Protein AF-A0A3C1MBJ4-F1 (afdb_monomer)

Radius of gyration: 17.64 Å; Cα contacts (8 Å, |Δi|>4): 130; chains: 1; bounding box: 42×29×60 Å

Sequence (138 aa):
MIQRPQSIFLLMVISALLAVVLISAACVRAVGAAGIPFGRIFLPWLFAGLLSLIATGIAMYALLRYDRRRLQLRLGILNAYVLVILLGLSLYLSTQRQKETQLLMSCLLLAIALASNLLANRCIRKDEKLVKFSERMR

Nearest PDB structures (foldseek):
  2lqg-assembly1_A  TM=4.623E-01  e=3.492E-01  Mus musculus
  1u89-assembly1_A  TM=6.123E-01  e=2.709E+00  Mus musculus
  7ung-assembly1_D3  TM=3.978E-01  e=4.295E+00  Homo sapiens
  8qae-assembly1_A  TM=4.213E-01  e=7.546E+00  synthetic construct

Solvent-accessible surface area (backbone atoms only — not comparable to full-atom values): 7240 Å² total; per-residue (Å²): 140,76,90,47,78,42,58,58,30,47,48,52,26,40,53,38,33,51,52,42,31,51,53,26,49,52,50,48,50,53,41,57,72,68,67,56,68,92,41,92,69,50,52,59,37,51,50,48,24,53,53,31,51,52,38,34,50,45,48,52,50,35,63,72,41,66,90,42,62,71,57,30,46,53,39,40,51,53,38,43,54,49,42,53,53,51,37,53,51,36,51,53,51,36,69,74,44,81,77,47,68,68,42,57,48,46,36,51,42,39,52,52,25,42,54,32,36,52,49,24,44,51,47,51,53,52,56,54,50,54,53,58,51,57,65,71,77,107

Secondary structure (DSSP, 8-state):
----HHHHHHHHHHHHHHHHHHHHHHHHHHHHHTT--SSTTHHHHHHHHHHHHHHHHHHHHHHH-TT-HHHHHHHHHHHHHHHHHHHHHHHHHHHHTTT-HHHHHHHHHHHHHHHHHHHHHHHHHHHHHHHHHHHH--

pLDDT: mean 80.27, std 8.7, range [45.53, 91.62]

Mean predicted aligned error: 7.05 Å

Foldseek 3Di:
DCPQPLLVLLVLLLVLLVVLLVLLVVLLVVCVVVVPDPDDQNVLSVVLNVLSVVLSVLSVVLSVPPVCLVVNLVSLVVSLVSLVVSLVSLVVSCVVPPDDVSSVSN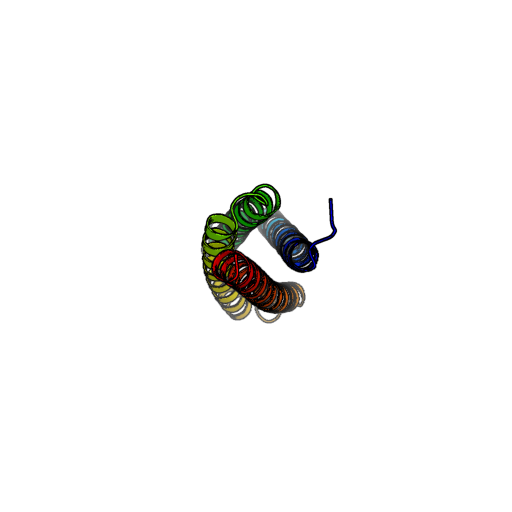NVSSVSSNVSSVVSSVSSVVVVVVVVVVVVVD

Structure (mmCIF, N/CA/C/O backbone):
data_AF-A0A3C1MBJ4-F1
#
_entry.id   AF-A0A3C1MBJ4-F1
#
loop_
_atom_site.group_PDB
_atom_site.id
_atom_site.type_symbol
_atom_site.label_atom_id
_atom_site.label_alt_id
_atom_site.label_comp_id
_atom_site.label_asym_id
_atom_site.label_entity_id
_atom_site.label_seq_id
_atom_site.pdbx_PDB_ins_code
_atom_site.Cartn_x
_atom_site.Cartn_y
_atom_site.Cartn_z
_atom_site.occupancy
_atom_site.B_iso_or_equiv
_atom_site.auth_seq_id
_atom_site.auth_comp_id
_atom_site.auth_asym_id
_atom_site.auth_atom_id
_atom_site.pdbx_PDB_model_num
ATOM 1 N N . MET A 1 1 ? -8.240 18.481 12.852 1.00 45.53 1 MET A N 1
ATOM 2 C CA . MET A 1 1 ? -8.951 17.226 13.211 1.00 45.53 1 MET A CA 1
ATOM 3 C C . MET A 1 1 ? -8.082 15.983 12.925 1.00 45.53 1 MET A C 1
ATOM 5 O O . MET A 1 1 ? -8.569 14.974 12.439 1.00 45.53 1 MET A O 1
ATOM 9 N N . ILE A 1 2 ? -6.787 16.060 13.282 1.00 48.31 2 ILE A N 1
ATOM 10 C CA . ILE A 1 2 ? -5.710 15.057 13.079 1.00 48.31 2 ILE A CA 1
ATOM 11 C C . ILE A 1 2 ? -5.484 14.191 14.347 1.00 48.31 2 ILE A C 1
ATOM 13 O O . ILE A 1 2 ? -4.620 13.327 14.392 1.00 48.31 2 ILE A O 1
ATOM 17 N N . GLN A 1 3 ? -6.285 14.381 15.400 1.00 48.25 3 GLN A N 1
ATOM 18 C CA . GLN A 1 3 ? -6.012 13.885 16.762 1.00 48.25 3 GLN A CA 1
ATOM 19 C C . GLN A 1 3 ? -6.189 12.369 16.983 1.00 48.25 3 GLN A C 1
ATOM 21 O O . GLN A 1 3 ? -6.214 11.908 18.120 1.00 48.25 3 GLN A O 1
ATOM 26 N N . ARG A 1 4 ? -6.318 11.566 15.926 1.00 69.38 4 ARG A N 1
ATOM 27 C CA . ARG A 1 4 ? -6.438 10.110 16.039 1.00 69.38 4 ARG A CA 1
ATOM 28 C C . ARG A 1 4 ? -5.135 9.474 15.538 1.00 69.38 4 ARG A C 1
ATOM 30 O O . ARG A 1 4 ? -4.847 9.607 14.353 1.00 69.38 4 ARG A O 1
ATOM 37 N N . PRO A 1 5 ? -4.377 8.719 16.354 1.00 67.44 5 PRO A N 1
ATOM 38 C CA . PRO A 1 5 ? -3.102 8.123 15.925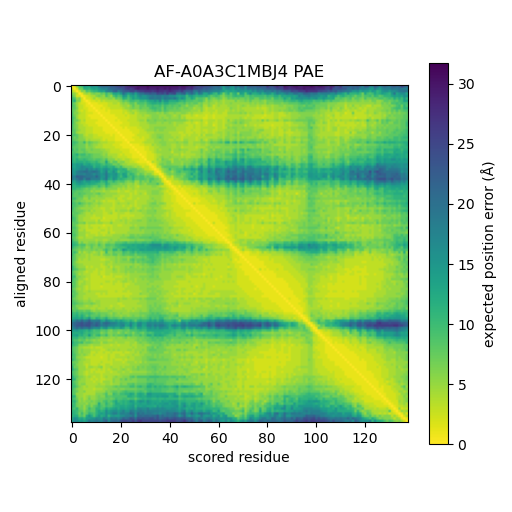 1.00 67.44 5 PRO A CA 1
ATOM 39 C C . PRO A 1 5 ? -3.237 7.226 14.675 1.00 67.44 5 PRO A C 1
ATOM 41 O O . PRO A 1 5 ? -2.309 7.101 13.884 1.00 67.44 5 PRO A O 1
ATOM 44 N N . GLN A 1 6 ? -4.429 6.672 14.435 1.00 72.88 6 GLN A N 1
ATOM 45 C CA . GLN A 1 6 ? -4.793 5.902 13.238 1.00 72.88 6 GLN A CA 1
ATOM 46 C C . GLN A 1 6 ? -4.678 6.668 11.902 1.00 72.88 6 GLN A C 1
ATOM 48 O O . GLN A 1 6 ? -4.354 6.040 10.895 1.00 72.88 6 GLN A O 1
ATOM 53 N N . SER A 1 7 ? -4.903 7.991 11.849 1.00 77.12 7 SER A N 1
ATOM 54 C CA . SER A 1 7 ? -4.782 8.741 10.584 1.00 77.12 7 SER A CA 1
ATOM 55 C C . SER A 1 7 ? -3.329 8.899 10.138 1.00 77.12 7 SER A C 1
ATOM 57 O O . SER A 1 7 ? -3.074 8.974 8.942 1.00 77.12 7 SER A O 1
ATOM 59 N N . ILE A 1 8 ? -2.372 8.885 11.073 1.00 79.94 8 ILE A N 1
ATOM 60 C CA . ILE A 1 8 ? -0.936 9.003 10.776 1.00 79.94 8 ILE A CA 1
ATOM 61 C C . ILE A 1 8 ? -0.444 7.759 10.025 1.00 79.94 8 ILE A C 1
ATOM 63 O O . ILE A 1 8 ? 0.213 7.876 8.993 1.00 79.94 8 ILE A O 1
ATOM 67 N N . PHE A 1 9 ? -0.830 6.566 10.488 1.00 81.00 9 PHE A N 1
ATOM 68 C CA . PHE A 1 9 ? -0.492 5.316 9.803 1.00 81.00 9 PHE A CA 1
ATOM 69 C C . PHE A 1 9 ? -1.125 5.240 8.414 1.00 81.00 9 PHE A C 1
ATOM 71 O O . PHE A 1 9 ? -0.466 4.843 7.456 1.00 81.00 9 PHE A O 1
ATOM 78 N N . LEU A 1 10 ? -2.380 5.676 8.281 1.00 80.44 10 LEU A N 1
ATOM 79 C CA . LEU A 1 10 ? -3.064 5.688 6.991 1.00 80.44 10 LEU A CA 1
ATOM 80 C C . LEU A 1 10 ? -2.409 6.668 6.000 1.00 80.44 10 LEU A C 1
ATOM 82 O O . LEU A 1 10 ? -2.287 6.354 4.820 1.00 80.44 10 LEU A O 1
ATOM 86 N N . LEU A 1 11 ? -1.928 7.819 6.480 1.00 83.88 11 LEU A N 1
ATOM 87 C CA . LEU A 1 11 ? -1.163 8.772 5.673 1.00 83.88 11 LEU A CA 1
ATOM 88 C C . LEU A 1 11 ? 0.182 8.198 5.211 1.00 83.88 11 LEU A C 1
ATOM 90 O O . LEU A 1 11 ? 0.537 8.381 4.050 1.00 83.88 11 LEU A O 1
ATOM 94 N N . MET A 1 12 ? 0.892 7.452 6.067 1.00 83.88 12 MET A N 1
ATOM 95 C CA . MET A 1 12 ? 2.102 6.720 5.659 1.00 83.88 12 MET A CA 1
ATOM 96 C C . MET A 1 12 ? 1.820 5.687 4.562 1.00 83.88 12 MET A C 1
ATOM 98 O O . MET A 1 12 ? 2.639 5.487 3.671 1.00 83.88 12 MET A O 1
ATOM 102 N N . VAL A 1 13 ? 0.662 5.023 4.606 1.00 85.94 13 VAL A N 1
ATOM 103 C CA . VAL A 1 13 ? 0.266 4.081 3.548 1.00 85.94 13 VAL A CA 1
ATOM 104 C C . VAL A 1 13 ? 0.022 4.821 2.234 1.00 85.94 13 VAL A C 1
ATOM 106 O O . VAL A 1 13 ? 0.498 4.380 1.192 1.00 85.94 13 VAL A O 1
ATOM 109 N N . ILE A 1 14 ? -0.682 5.955 2.280 1.00 86.12 14 ILE A N 1
ATOM 110 C CA . ILE A 1 14 ? -0.959 6.780 1.096 1.00 86.12 14 ILE A CA 1
ATOM 111 C C . ILE A 1 14 ? 0.345 7.298 0.477 1.00 86.12 14 ILE A C 1
ATOM 113 O O . ILE A 1 14 ? 0.508 7.213 -0.739 1.00 86.12 14 ILE A O 1
ATOM 117 N N . SER A 1 15 ? 1.291 7.789 1.285 1.00 84.94 15 SER A N 1
ATOM 118 C CA . SER A 1 15 ? 2.576 8.274 0.770 1.00 84.94 15 SER A CA 1
ATOM 119 C C . SER A 1 15 ? 3.416 7.152 0.153 1.00 84.94 15 SER A C 1
ATOM 121 O O . SER A 1 15 ? 3.995 7.343 -0.915 1.00 84.94 15 SER A O 1
ATOM 123 N N . ALA A 1 16 ? 3.433 5.965 0.764 1.00 84.44 16 ALA A N 1
ATOM 124 C CA . ALA A 1 16 ? 4.129 4.805 0.216 1.00 84.44 16 ALA A CA 1
ATOM 125 C C . ALA A 1 16 ? 3.496 4.308 -1.097 1.00 84.44 16 ALA A C 1
ATOM 127 O O . ALA A 1 16 ? 4.214 3.994 -2.046 1.00 84.44 16 ALA A O 1
ATOM 128 N N . LEU A 1 17 ? 2.162 4.285 -1.188 1.00 85.94 17 LEU A N 1
ATOM 129 C CA . LEU A 1 17 ? 1.453 3.929 -2.419 1.00 85.94 17 LEU A CA 1
ATOM 130 C C . LEU A 1 17 ? 1.708 4.947 -3.537 1.00 85.94 17 LEU A C 1
ATOM 132 O O . LEU A 1 17 ? 2.000 4.546 -4.663 1.00 85.94 17 LEU A O 1
ATOM 13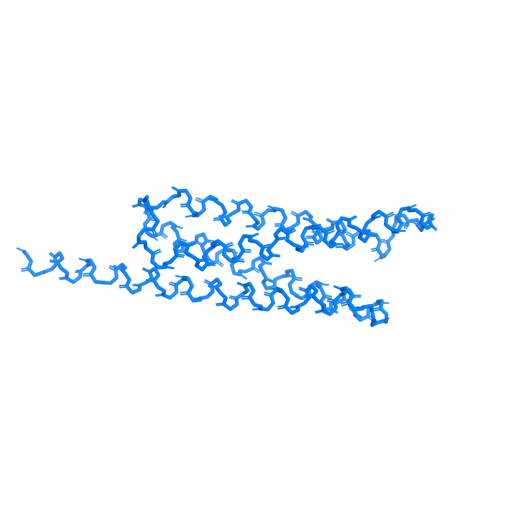6 N N . LEU A 1 18 ? 1.697 6.248 -3.228 1.00 86.56 18 LEU A N 1
ATOM 137 C CA . LEU A 1 18 ? 2.059 7.301 -4.183 1.00 86.56 18 LEU A CA 1
ATOM 138 C C . LEU A 1 18 ? 3.490 7.134 -4.705 1.00 86.56 18 LEU A C 1
ATOM 140 O O . LEU A 1 18 ? 3.709 7.226 -5.912 1.00 86.56 18 LEU A O 1
ATOM 144 N N . ALA A 1 19 ? 4.455 6.827 -3.834 1.00 84.75 19 ALA A N 1
ATOM 145 C CA . ALA A 1 19 ? 5.825 6.547 -4.260 1.00 84.75 19 ALA A CA 1
ATOM 146 C C . ALA A 1 19 ? 5.888 5.357 -5.235 1.00 84.75 19 ALA A C 1
ATOM 148 O O . ALA A 1 19 ? 6.587 5.414 -6.244 1.00 84.75 19 ALA A O 1
ATOM 149 N N . VAL A 1 20 ? 5.100 4.308 -4.994 1.00 83.00 20 VAL A N 1
ATOM 150 C CA . VAL A 1 20 ? 5.025 3.132 -5.876 1.00 83.00 20 VAL A CA 1
ATOM 151 C C . VAL A 1 20 ? 4.357 3.465 -7.211 1.00 83.00 20 VAL A C 1
ATOM 153 O O . VAL A 1 20 ? 4.812 2.982 -8.247 1.00 83.00 20 VAL A O 1
ATOM 156 N N . VAL A 1 21 ? 3.336 4.331 -7.229 1.00 86.25 21 VAL A N 1
ATOM 157 C CA . VAL A 1 21 ? 2.751 4.857 -8.479 1.00 86.25 21 VAL A CA 1
ATOM 158 C C . VAL A 1 21 ? 3.818 5.579 -9.307 1.00 86.25 21 VAL A C 1
ATOM 160 O O . VAL A 1 21 ? 3.921 5.333 -10.509 1.00 86.25 21 VAL A O 1
ATOM 163 N N . LEU A 1 22 ? 4.644 6.420 -8.675 1.00 84.38 22 LEU A N 1
ATOM 164 C CA . LEU A 1 22 ? 5.718 7.146 -9.361 1.00 84.38 22 LEU A CA 1
ATOM 165 C C . LEU A 1 22 ? 6.785 6.202 -9.928 1.00 84.38 22 LEU A C 1
ATOM 167 O O . LEU A 1 22 ? 7.189 6.377 -11.077 1.00 84.38 22 LEU A O 1
ATOM 171 N N . ILE A 1 23 ? 7.199 5.180 -9.170 1.00 81.12 23 ILE A N 1
ATOM 172 C CA . ILE A 1 23 ? 8.169 4.182 -9.648 1.00 81.12 23 ILE A CA 1
ATOM 173 C C . ILE A 1 23 ? 7.589 3.392 -10.828 1.00 81.12 23 ILE A C 1
ATOM 175 O O . ILE A 1 23 ? 8.256 3.218 -11.847 1.00 81.12 23 ILE A O 1
ATOM 179 N N . SER A 1 24 ? 6.322 2.978 -10.739 1.00 81.44 24 SER A N 1
ATOM 180 C CA . SER A 1 24 ? 5.643 2.262 -11.820 1.00 81.44 24 SER A CA 1
ATOM 181 C C . SER A 1 24 ? 5.523 3.115 -13.086 1.00 81.44 24 SER A C 1
ATOM 183 O O . SER A 1 24 ? 5.797 2.636 -14.184 1.00 81.44 24 SER A O 1
ATOM 185 N N . ALA A 1 25 ? 5.175 4.398 -12.948 1.00 82.06 25 ALA A N 1
ATOM 186 C CA . ALA A 1 25 ? 5.088 5.335 -14.065 1.00 82.06 25 ALA A CA 1
ATOM 187 C C . ALA A 1 25 ? 6.461 5.615 -14.700 1.00 82.06 25 ALA A C 1
ATOM 189 O O . ALA A 1 25 ? 6.575 5.649 -15.926 1.00 82.06 25 ALA A O 1
ATOM 190 N N . ALA A 1 26 ? 7.513 5.773 -13.889 1.00 81.06 26 ALA A N 1
ATOM 191 C CA . ALA A 1 26 ? 8.882 5.930 -14.376 1.00 81.06 26 ALA A CA 1
ATOM 192 C C . ALA A 1 26 ? 9.329 4.704 -15.185 1.00 81.06 26 ALA A C 1
ATOM 194 O O . ALA A 1 26 ? 9.894 4.856 -16.269 1.00 81.06 26 ALA A O 1
ATOM 195 N N . CYS A 1 27 ? 8.998 3.498 -14.716 1.00 78.19 27 CYS A N 1
ATOM 196 C CA . CYS A 1 27 ? 9.332 2.264 -15.418 1.00 78.19 27 CYS A CA 1
ATOM 197 C C . CYS A 1 27 ? 8.565 2.133 -16.745 1.00 78.19 27 CYS A C 1
ATOM 199 O O . CYS A 1 27 ? 9.169 1.840 -17.773 1.00 78.19 27 CYS A O 1
ATOM 201 N N . VAL A 1 28 ? 7.261 2.441 -16.771 1.00 78.75 28 VAL A N 1
ATOM 202 C CA . VAL A 1 28 ? 6.458 2.467 -18.012 1.00 78.75 28 VAL A CA 1
ATOM 203 C C . VAL A 1 28 ? 7.044 3.447 -19.036 1.00 78.75 28 VAL A C 1
ATOM 205 O O . VAL A 1 28 ? 7.164 3.107 -20.213 1.00 78.75 28 VAL A O 1
ATOM 208 N N . ARG A 1 29 ? 7.474 4.638 -18.596 1.00 79.06 29 ARG A N 1
ATOM 209 C CA . ARG A 1 29 ? 8.125 5.630 -19.469 1.00 79.06 29 ARG A CA 1
ATOM 210 C C . ARG A 1 29 ? 9.471 5.143 -20.001 1.00 79.06 29 ARG A C 1
ATOM 212 O O . ARG A 1 29 ? 9.730 5.307 -21.188 1.00 79.06 29 ARG A O 1
ATOM 219 N N . ALA A 1 30 ? 10.299 4.528 -19.156 1.00 76.62 30 ALA A N 1
ATOM 220 C CA . ALA A 1 30 ? 11.589 3.973 -19.566 1.00 76.62 30 ALA A CA 1
ATOM 221 C C . ALA A 1 30 ? 11.426 2.849 -20.605 1.00 76.62 30 ALA A C 1
ATOM 223 O O . ALA A 1 30 ? 12.156 2.802 -21.590 1.00 76.62 30 ALA A O 1
ATOM 224 N N . VAL A 1 31 ? 10.424 1.981 -20.430 1.0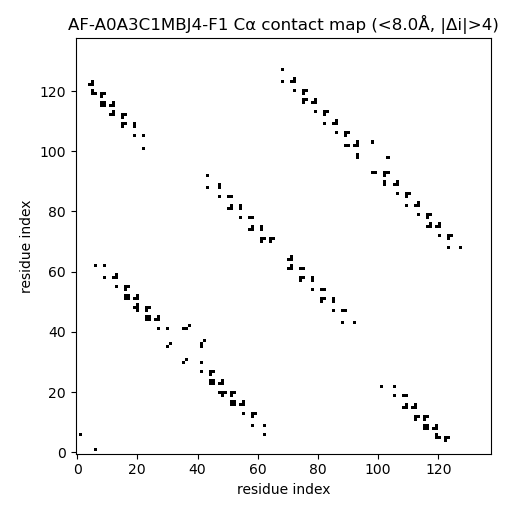0 74.69 31 VAL A N 1
ATOM 225 C CA . VAL A 1 31 ? 10.108 0.905 -21.386 1.00 74.69 31 VAL A CA 1
ATOM 226 C C . VAL A 1 31 ? 9.597 1.451 -22.712 1.00 74.69 31 VAL A C 1
ATOM 228 O O . VAL A 1 31 ? 10.026 0.976 -23.761 1.00 74.69 31 VAL A O 1
ATOM 231 N N . GLY A 1 32 ? 8.726 2.463 -22.670 1.00 74.06 32 GLY A N 1
ATOM 232 C CA . GLY A 1 32 ? 8.240 3.138 -23.872 1.00 74.06 32 GLY A CA 1
ATOM 233 C C . GLY A 1 32 ? 9.356 3.850 -24.642 1.00 74.06 32 GLY A C 1
ATOM 234 O O . GLY A 1 32 ? 9.416 3.744 -25.862 1.00 74.06 32 GLY A O 1
ATOM 235 N N . ALA A 1 33 ? 10.281 4.515 -23.939 1.00 75.88 33 ALA A N 1
ATOM 236 C CA . ALA A 1 33 ? 11.433 5.182 -24.552 1.00 75.88 33 ALA A CA 1
ATOM 237 C C . ALA A 1 33 ? 12.426 4.196 -25.192 1.00 75.88 33 ALA A C 1
ATOM 239 O O . ALA A 1 33 ? 13.039 4.513 -26.205 1.00 75.88 33 ALA A O 1
ATOM 240 N N . ALA A 1 34 ? 12.554 2.992 -24.632 1.00 72.94 34 ALA A N 1
ATOM 241 C CA . ALA A 1 34 ? 13.398 1.929 -25.174 1.00 72.94 34 ALA A CA 1
ATOM 242 C C . ALA A 1 34 ? 12.790 1.213 -26.401 1.00 72.94 34 ALA A C 1
ATOM 244 O O . ALA A 1 34 ? 13.394 0.272 -26.910 1.00 72.94 34 ALA A O 1
ATOM 245 N N . GLY A 1 35 ? 11.595 1.609 -26.865 1.00 68.19 35 GLY A N 1
ATOM 246 C CA . GLY A 1 35 ? 10.934 0.999 -28.026 1.00 68.19 35 GLY A CA 1
ATOM 247 C C . GLY A 1 35 ? 10.513 -0.459 -27.812 1.00 68.19 35 GLY A C 1
ATOM 248 O O . GLY A 1 35 ? 10.262 -1.179 -28.777 1.00 68.19 35 GLY A O 1
ATOM 249 N N . ILE A 1 36 ? 10.446 -0.917 -26.557 1.00 67.94 36 ILE A N 1
ATOM 250 C CA . ILE A 1 36 ? 10.069 -2.293 -26.228 1.00 67.94 36 ILE A CA 1
ATOM 251 C C . ILE A 1 36 ? 8.565 -2.448 -26.513 1.00 67.94 36 ILE A C 1
ATOM 253 O O . ILE A 1 36 ? 7.764 -1.696 -25.948 1.00 67.94 36 ILE A O 1
ATOM 257 N N . PRO A 1 37 ? 8.150 -3.409 -27.359 1.00 67.69 37 PRO A N 1
ATOM 258 C CA . PRO A 1 37 ? 6.752 -3.563 -27.739 1.00 67.69 37 PRO A CA 1
ATOM 259 C C . PRO A 1 37 ? 5.861 -3.889 -26.534 1.00 67.69 37 PRO A C 1
ATOM 261 O O . PRO A 1 37 ? 6.295 -4.516 -25.560 1.00 67.69 37 PRO A O 1
ATOM 264 N N . PHE A 1 38 ? 4.586 -3.493 -26.626 1.00 65.75 38 PHE A N 1
ATOM 265 C CA . PHE A 1 38 ? 3.538 -3.879 -25.678 1.00 65.75 38 PHE A CA 1
ATOM 266 C C . PHE A 1 38 ? 3.515 -5.408 -25.554 1.00 65.75 38 PHE A C 1
ATOM 268 O O . PHE A 1 38 ? 3.098 -6.121 -26.461 1.00 65.75 38 PHE A O 1
ATOM 275 N N . GLY A 1 39 ? 4.020 -5.921 -24.436 1.00 69.25 39 GLY A N 1
ATOM 276 C CA . GLY A 1 39 ? 4.254 -7.349 -24.265 1.00 69.25 39 GLY A CA 1
ATOM 277 C C . GLY A 1 39 ? 4.516 -7.717 -22.813 1.00 69.25 39 GLY A C 1
ATOM 278 O O . GLY A 1 39 ? 4.107 -7.000 -21.896 1.00 69.25 39 GLY A O 1
ATOM 279 N N . ARG A 1 40 ? 5.229 -8.830 -22.601 1.00 67.19 40 ARG A N 1
ATOM 280 C CA . ARG A 1 40 ? 5.435 -9.468 -21.285 1.00 67.19 40 ARG A CA 1
ATOM 281 C C . ARG A 1 40 ? 5.989 -8.548 -20.199 1.00 67.19 40 ARG A C 1
ATOM 283 O O . ARG A 1 40 ? 5.775 -8.817 -19.027 1.00 67.19 40 ARG A O 1
ATOM 290 N N . ILE A 1 41 ? 6.670 -7.477 -20.590 1.00 69.69 41 ILE A N 1
ATOM 291 C CA . ILE A 1 41 ? 7.319 -6.559 -19.663 1.00 69.69 41 ILE A CA 1
ATOM 292 C C . ILE A 1 41 ? 6.463 -5.306 -19.439 1.00 69.69 41 ILE A C 1
ATOM 294 O O . ILE A 1 41 ? 6.337 -4.864 -18.310 1.00 69.69 41 ILE A O 1
ATOM 298 N N . PHE A 1 42 ? 5.825 -4.748 -20.469 1.00 75.19 42 PHE A N 1
ATOM 299 C CA . PHE A 1 42 ? 5.077 -3.489 -20.353 1.00 75.19 42 PHE A CA 1
ATOM 300 C C . PHE A 1 42 ? 3.739 -3.639 -19.603 1.00 75.19 42 PHE A C 1
ATOM 302 O O . PHE A 1 42 ? 3.418 -2.825 -18.735 1.00 75.19 42 PHE A O 1
ATOM 309 N N . LEU A 1 43 ? 2.971 -4.698 -19.896 1.00 80.31 43 LEU A N 1
ATOM 310 C CA . LEU A 1 43 ? 1.643 -4.915 -19.301 1.00 80.31 43 LEU A CA 1
ATOM 311 C C . LEU A 1 43 ? 1.676 -5.017 -17.764 1.00 80.31 43 LEU A C 1
ATOM 313 O O . LEU A 1 43 ? 0.889 -4.321 -17.121 1.00 80.31 43 LEU A O 1
ATOM 317 N N . PRO A 1 44 ? 2.563 -5.821 -17.145 1.00 80.75 44 PRO A N 1
ATOM 318 C CA . PRO A 1 44 ? 2.600 -5.947 -15.689 1.00 80.75 44 PRO A CA 1
ATOM 319 C C . PRO A 1 44 ? 2.870 -4.629 -14.953 1.00 80.75 44 PRO A C 1
ATOM 321 O O . PRO A 1 44 ? 2.267 -4.383 -13.912 1.00 80.75 44 PRO A O 1
ATOM 324 N N . TRP A 1 45 ? 3.727 -3.759 -15.500 1.00 78.69 45 TRP A N 1
ATOM 325 C CA . TRP A 1 45 ? 4.016 -2.444 -14.915 1.00 78.69 45 TRP A CA 1
ATOM 326 C C . TRP A 1 45 ? 2.837 -1.474 -15.041 1.00 78.69 45 TRP A C 1
ATOM 328 O O . TRP A 1 45 ? 2.561 -0.710 -14.117 1.00 78.69 45 TRP A O 1
ATOM 338 N N . LEU A 1 46 ? 2.092 -1.526 -16.146 1.00 82.00 46 LEU A N 1
ATOM 339 C CA . LEU A 1 46 ? 0.842 -0.775 -16.275 1.00 82.00 46 LEU A CA 1
ATOM 340 C C . LEU A 1 46 ? -0.207 -1.243 -15.261 1.00 82.00 46 LEU A C 1
ATOM 342 O O . LEU A 1 46 ? -0.824 -0.420 -14.584 1.00 82.00 46 LEU A O 1
ATOM 346 N N . PHE A 1 47 ? -0.378 -2.561 -15.129 1.00 84.12 47 PHE A N 1
ATOM 347 C CA . PHE A 1 47 ? -1.300 -3.153 -14.161 1.00 84.12 47 PHE A CA 1
ATOM 348 C C . PHE A 1 47 ? -0.922 -2.793 -12.720 1.00 84.12 47 PHE A C 1
ATOM 350 O O . PHE A 1 47 ? -1.797 -2.408 -11.947 1.00 84.12 47 PHE A O 1
ATOM 357 N N . ALA A 1 48 ? 0.367 -2.854 -12.367 1.00 83.31 48 ALA A N 1
ATOM 358 C CA . ALA A 1 48 ? 0.861 -2.444 -11.054 1.00 83.31 48 ALA A CA 1
ATOM 359 C C . ALA A 1 48 ? 0.533 -0.972 -10.755 1.00 83.31 48 ALA A C 1
ATOM 361 O O . ALA A 1 48 ? 0.017 -0.655 -9.682 1.00 83.31 48 ALA A O 1
ATOM 362 N N . GLY A 1 49 ? 0.772 -0.078 -11.720 1.00 83.62 49 GLY A N 1
ATOM 363 C CA . GLY A 1 49 ? 0.478 1.347 -11.581 1.00 83.62 49 GLY A CA 1
ATOM 364 C C . GLY A 1 49 ? -1.012 1.619 -11.378 1.00 83.62 49 GLY A C 1
ATOM 365 O O . GLY A 1 49 ? -1.387 2.322 -10.439 1.00 83.62 49 GLY A O 1
ATOM 366 N N . LEU A 1 50 ? -1.867 1.012 -12.205 1.00 86.44 50 LEU A N 1
ATOM 367 C CA . LEU A 1 50 ? -3.318 1.174 -12.113 1.00 86.44 50 LEU A CA 1
ATOM 368 C C . LEU A 1 50 ? -3.861 0.642 -10.779 1.00 86.44 50 LEU A C 1
ATOM 370 O O . LEU A 1 50 ? -4.653 1.311 -10.113 1.00 86.44 50 LEU A O 1
ATOM 374 N N . LEU A 1 51 ? -3.396 -0.534 -10.353 1.00 86.38 51 LEU A N 1
ATOM 375 C CA . LEU A 1 51 ? -3.827 -1.159 -9.107 1.00 86.38 51 LEU A CA 1
ATOM 376 C C . LEU A 1 51 ? -3.380 -0.354 -7.876 1.00 86.38 51 LEU A C 1
ATOM 378 O O . LEU A 1 51 ? -4.141 -0.217 -6.918 1.00 86.38 51 LEU A O 1
ATOM 382 N N . SER A 1 52 ? -2.185 0.240 -7.921 1.00 83.88 52 SER A N 1
ATOM 383 C CA . SER A 1 52 ? -1.684 1.130 -6.866 1.00 83.88 52 SER A CA 1
ATOM 384 C C . SER A 1 52 ? -2.482 2.438 -6.781 1.00 83.88 52 SER A C 1
ATOM 386 O O . SER A 1 52 ? -2.754 2.946 -5.690 1.00 83.88 52 SER A O 1
ATOM 388 N N . LEU A 1 53 ? -2.949 2.957 -7.918 1.00 86.94 53 LEU A N 1
ATOM 389 C CA . LEU A 1 53 ? -3.810 4.140 -7.973 1.00 86.94 53 LEU A CA 1
ATOM 390 C C . LEU A 1 53 ? -5.181 3.857 -7.336 1.00 86.94 53 LEU A C 1
ATOM 392 O O . LEU A 1 53 ? -5.662 4.639 -6.514 1.00 86.94 53 LEU A O 1
ATOM 396 N N . ILE A 1 54 ? -5.756 2.685 -7.621 1.00 88.75 54 ILE A N 1
ATOM 397 C CA . ILE A 1 54 ? -6.984 2.205 -6.969 1.00 88.75 54 ILE A CA 1
ATOM 398 C C . ILE A 1 54 ? -6.765 2.042 -5.457 1.00 88.75 54 ILE A C 1
ATOM 400 O O . ILE A 1 54 ? -7.581 2.521 -4.669 1.00 88.75 54 ILE A O 1
ATOM 404 N N . ALA A 1 55 ? -5.653 1.428 -5.034 1.00 86.00 55 ALA A N 1
ATOM 405 C CA . ALA A 1 55 ? -5.307 1.272 -3.618 1.00 86.00 55 ALA A CA 1
ATOM 406 C C . ALA A 1 55 ? -5.211 2.628 -2.900 1.00 86.00 55 ALA A C 1
ATOM 408 O O . ALA A 1 55 ? -5.772 2.820 -1.820 1.00 86.00 55 ALA A O 1
ATOM 409 N N . THR A 1 56 ? -4.560 3.600 -3.544 1.00 86.50 56 THR A N 1
ATOM 410 C CA . THR A 1 56 ? -4.425 4.972 -3.040 1.00 86.50 56 THR A CA 1
ATOM 411 C C . THR A 1 56 ? -5.796 5.622 -2.866 1.00 86.50 56 THR A C 1
ATOM 413 O O . THR A 1 56 ? -6.071 6.197 -1.814 1.00 86.50 56 THR A O 1
ATOM 416 N N . GLY A 1 57 ? -6.691 5.471 -3.849 1.00 86.56 57 GLY A N 1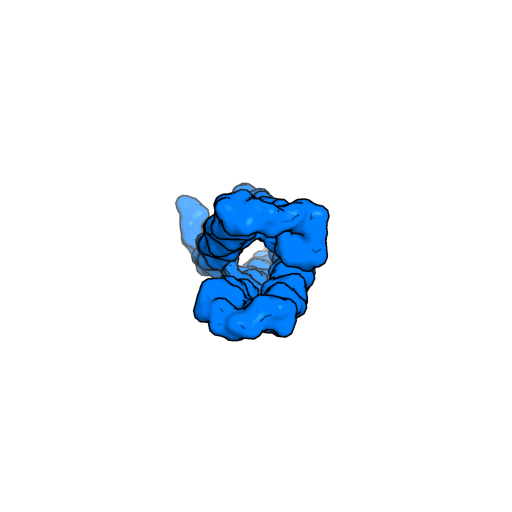
ATOM 417 C CA . GLY A 1 57 ? -8.066 5.966 -3.771 1.00 86.56 57 GLY A CA 1
ATOM 418 C C . GLY A 1 57 ? -8.860 5.345 -2.619 1.00 86.56 57 GLY A C 1
ATOM 419 O O . GLY A 1 57 ? -9.534 6.063 -1.881 1.00 86.56 57 GLY A O 1
ATOM 420 N N . ILE A 1 58 ? -8.734 4.032 -2.400 1.00 85.19 58 ILE A N 1
ATOM 421 C CA . ILE A 1 58 ? -9.379 3.333 -1.276 1.00 85.19 58 ILE A CA 1
ATOM 422 C C . ILE A 1 58 ? -8.851 3.859 0.064 1.00 85.19 58 ILE A C 1
ATOM 424 O O . ILE A 1 58 ? -9.643 4.152 0.964 1.00 85.19 58 ILE A O 1
ATOM 428 N N . ALA A 1 59 ? -7.531 4.007 0.201 1.00 82.94 59 ALA A N 1
ATOM 429 C CA . ALA A 1 59 ? -6.906 4.535 1.411 1.00 82.94 59 ALA A CA 1
ATOM 430 C C . ALA A 1 59 ? -7.329 5.990 1.679 1.00 82.94 59 ALA A C 1
ATOM 432 O O . ALA A 1 59 ? -7.683 6.338 2.804 1.00 82.94 59 ALA A O 1
ATOM 433 N N . MET A 1 60 ? -7.381 6.828 0.645 1.00 85.12 60 MET A N 1
ATOM 434 C CA . MET A 1 60 ? -7.828 8.217 0.754 1.00 85.12 60 MET A CA 1
ATOM 435 C C . MET A 1 60 ? -9.315 8.306 1.122 1.00 85.12 60 MET A C 1
ATOM 437 O O . MET A 1 60 ? -9.694 9.071 2.009 1.00 85.12 60 MET A O 1
ATOM 441 N N . TYR A 1 61 ? -10.161 7.462 0.528 1.00 85.81 61 TYR A N 1
ATOM 442 C CA . TYR A 1 61 ? -11.575 7.377 0.892 1.00 85.81 61 TYR A CA 1
ATOM 443 C C . TYR A 1 61 ? -11.768 6.923 2.346 1.00 85.81 61 TYR A C 1
ATOM 445 O O . TYR A 1 61 ? -12.605 7.467 3.071 1.00 85.81 61 TYR A O 1
ATOM 453 N N . ALA A 1 62 ? -10.961 5.963 2.807 1.00 81.00 62 ALA A N 1
ATOM 454 C CA . ALA A 1 62 ? -10.953 5.522 4.198 1.00 81.00 62 ALA A CA 1
ATOM 455 C C . ALA A 1 62 ? -10.498 6.628 5.168 1.00 81.00 62 ALA A C 1
ATOM 457 O O . ALA A 1 62 ? -10.993 6.674 6.295 1.00 81.00 62 ALA A O 1
ATOM 458 N N . LEU A 1 63 ? -9.606 7.528 4.738 1.00 82.06 63 LEU A N 1
ATOM 459 C CA . LEU A 1 63 ? -9.177 8.696 5.512 1.00 82.06 63 LEU A CA 1
ATOM 460 C C . LEU A 1 63 ? -10.320 9.708 5.695 1.00 82.06 63 LEU A C 1
ATOM 462 O O . LEU A 1 63 ? -10.514 10.224 6.793 1.00 82.06 63 LEU A O 1
ATOM 466 N N . LEU A 1 64 ? -11.095 9.962 4.635 1.00 81.19 64 LEU A N 1
ATOM 467 C CA . LEU A 1 64 ? -12.208 10.918 4.648 1.00 81.19 64 LEU A CA 1
ATOM 468 C C . LEU A 1 64 ? -13.422 10.402 5.444 1.00 81.19 64 LEU A C 1
ATOM 470 O O . LEU A 1 64 ? -14.127 11.178 6.084 1.00 81.19 64 LEU A O 1
ATOM 474 N N . ARG A 1 65 ? -13.666 9.085 5.456 1.00 78.62 65 ARG A N 1
ATOM 475 C CA . ARG A 1 65 ? -14.794 8.429 6.154 1.00 78.62 65 ARG A CA 1
ATOM 476 C C . ARG A 1 65 ? -14.555 8.219 7.664 1.00 78.62 65 ARG A C 1
ATOM 478 O O . ARG A 1 65 ? -14.874 7.153 8.198 1.00 78.62 65 ARG A O 1
ATOM 485 N N . TYR A 1 66 ? -14.059 9.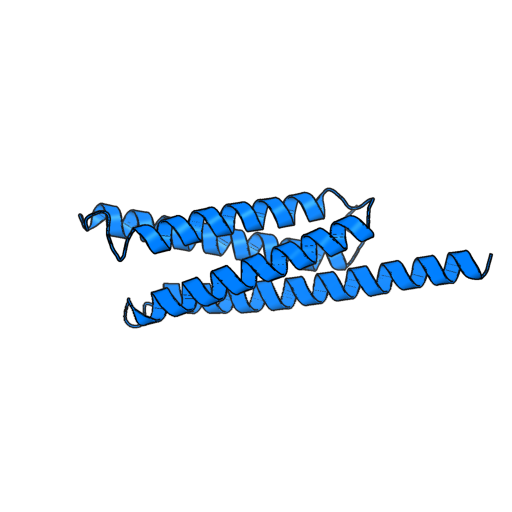234 8.377 1.00 70.12 66 TYR A N 1
ATOM 486 C CA . TYR A 1 66 ? -13.723 9.130 9.809 1.00 70.12 66 TYR A CA 1
ATOM 487 C C . TYR A 1 66 ? -14.933 8.840 10.723 1.00 70.12 66 TYR A C 1
ATOM 489 O O . TYR A 1 66 ? -14.775 8.253 11.796 1.00 70.12 66 TYR A O 1
ATOM 497 N N . ASP A 1 67 ? -16.149 9.202 10.299 1.00 71.31 67 ASP A N 1
ATOM 498 C CA . ASP A 1 67 ? -17.371 9.027 11.099 1.00 71.31 67 ASP A CA 1
ATOM 499 C C . ASP A 1 67 ? -17.796 7.561 11.260 1.00 71.31 67 ASP A C 1
ATOM 501 O O . ASP A 1 6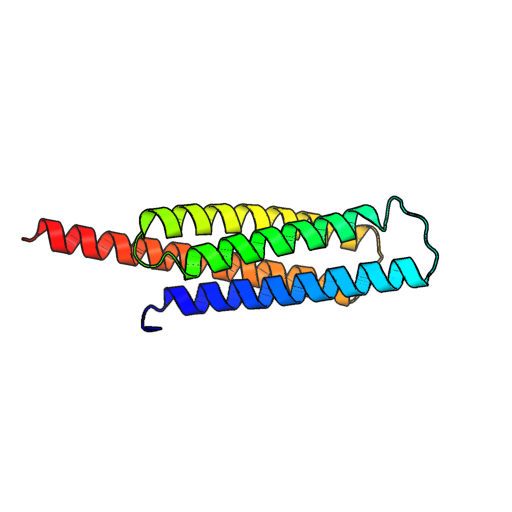7 ? -18.442 7.178 12.237 1.00 71.31 67 ASP A O 1
ATOM 505 N N . ARG A 1 68 ? -17.450 6.693 10.300 1.00 78.69 68 ARG A N 1
ATOM 506 C CA . ARG A 1 68 ? -17.956 5.314 10.236 1.00 78.69 68 ARG A CA 1
ATOM 507 C C . ARG A 1 68 ? -16.824 4.319 10.484 1.00 78.69 68 ARG A C 1
ATOM 509 O O . ARG A 1 68 ? -16.350 3.667 9.557 1.00 78.69 68 ARG A O 1
ATOM 516 N N . ARG A 1 69 ? -16.458 4.119 11.757 1.00 78.19 69 ARG A N 1
ATOM 517 C CA . ARG A 1 69 ? -15.358 3.218 12.186 1.00 78.19 69 ARG A CA 1
ATOM 518 C C . ARG A 1 69 ? -15.424 1.814 11.569 1.00 78.19 69 ARG A C 1
ATOM 520 O O . ARG A 1 69 ? -14.415 1.290 11.111 1.00 78.19 69 ARG A O 1
ATOM 527 N N . ARG A 1 70 ? -16.624 1.226 11.478 1.00 79.19 70 ARG A N 1
ATOM 528 C CA . ARG A 1 70 ? -16.834 -0.093 10.848 1.00 79.19 70 ARG A CA 1
ATOM 529 C C . ARG A 1 70 ? -16.516 -0.095 9.349 1.00 79.19 70 ARG A C 1
ATOM 531 O O . ARG A 1 70 ? -15.961 -1.070 8.852 1.00 79.19 70 ARG A O 1
ATOM 538 N N . LEU A 1 71 ? -16.869 0.975 8.630 1.00 83.50 71 LEU A N 1
ATOM 539 C CA . LEU A 1 71 ? -16.542 1.117 7.207 1.00 83.50 71 LEU A CA 1
ATOM 540 C C . LEU A 1 71 ? -15.042 1.348 7.022 1.00 83.50 71 LEU A C 1
ATOM 542 O O . LEU A 1 71 ? -14.446 0.697 6.173 1.00 83.50 71 LEU A O 1
ATOM 546 N N . GLN A 1 72 ? -14.427 2.185 7.861 1.00 82.50 72 GLN A N 1
ATOM 547 C CA . GLN A 1 72 ? -12.982 2.424 7.849 1.00 82.50 72 GLN A CA 1
ATOM 548 C C . GLN A 1 72 ? -12.191 1.121 8.040 1.00 82.50 72 GLN A C 1
ATOM 550 O O . GLN A 1 72 ? -11.222 0.876 7.329 1.00 82.50 72 GLN A O 1
ATOM 555 N N . LEU A 1 73 ? -12.663 0.233 8.920 1.00 85.19 73 LEU A N 1
ATOM 556 C CA . LEU A 1 73 ? -12.091 -1.100 9.113 1.00 85.19 73 LEU A CA 1
ATOM 557 C C . LEU A 1 73 ? -12.233 -2.012 7.890 1.00 85.19 73 LEU A C 1
ATOM 559 O O . LEU A 1 73 ? -11.277 -2.690 7.522 1.00 85.19 73 LEU A O 1
ATOM 563 N N . ARG A 1 74 ? -13.408 -2.043 7.247 1.00 87.25 74 ARG A N 1
ATOM 564 C CA . ARG A 1 74 ? -13.613 -2.832 6.018 1.00 87.25 74 ARG A CA 1
ATOM 565 C C . ARG A 1 74 ? -12.723 -2.325 4.885 1.00 87.25 74 ARG A C 1
ATOM 567 O O . ARG A 1 74 ? -12.072 -3.127 4.227 1.00 87.25 74 ARG A O 1
ATOM 574 N N . LEU A 1 75 ? -12.652 -1.008 4.706 1.00 85.88 75 LEU A N 1
ATOM 575 C CA . LEU A 1 75 ? -11.810 -0.367 3.696 1.00 85.88 75 LEU A CA 1
ATOM 576 C C . LEU A 1 75 ? -10.319 -0.592 3.967 1.00 85.88 75 LEU A C 1
ATOM 578 O O . LEU A 1 75 ? -9.578 -0.890 3.040 1.00 85.88 75 LEU A O 1
ATOM 582 N N . GLY A 1 76 ? -9.879 -0.523 5.225 1.00 87.25 76 GLY A N 1
ATOM 583 C CA . GLY A 1 76 ? -8.492 -0.806 5.594 1.00 87.25 76 GLY A CA 1
ATOM 584 C C . GLY A 1 76 ? -8.096 -2.270 5.375 1.00 87.25 76 GLY A C 1
ATOM 585 O O . GLY A 1 76 ? -6.964 -2.549 4.980 1.00 87.25 76 GLY A O 1
ATOM 586 N N . ILE A 1 77 ? -9.021 -3.218 5.570 1.00 88.00 77 ILE A N 1
ATOM 587 C CA . ILE A 1 77 ? -8.808 -4.634 5.222 1.00 88.00 77 ILE A CA 1
ATOM 588 C C . ILE A 1 77 ? -8.746 -4.809 3.702 1.00 88.00 77 ILE A C 1
ATOM 590 O O . ILE A 1 77 ? -7.827 -5.458 3.210 1.00 88.00 77 ILE A O 1
ATOM 594 N N . LEU A 1 78 ? -9.671 -4.198 2.955 1.00 89.62 78 LEU A N 1
ATOM 595 C CA . LEU A 1 78 ? -9.644 -4.211 1.489 1.00 89.62 78 LEU A CA 1
ATOM 596 C C . LEU A 1 78 ? -8.321 -3.648 0.956 1.00 89.62 78 LEU A C 1
ATOM 598 O O . LEU A 1 78 ? -7.681 -4.278 0.121 1.00 89.62 78 LEU A O 1
ATOM 602 N N . ASN A 1 79 ? -7.853 -2.528 1.507 1.00 89.94 79 ASN A N 1
ATOM 603 C CA . ASN A 1 79 ? -6.566 -1.944 1.142 1.00 89.94 79 ASN A CA 1
ATOM 604 C C . ASN A 1 79 ? -5.384 -2.884 1.454 1.00 89.94 79 ASN A C 1
ATOM 606 O O . ASN A 1 79 ? -4.412 -2.928 0.707 1.00 89.94 79 ASN A O 1
ATOM 610 N N . ALA A 1 80 ? -5.473 -3.693 2.519 1.00 89.19 80 ALA A N 1
ATOM 611 C CA . ALA A 1 80 ? -4.439 -4.677 2.848 1.00 89.19 80 ALA A CA 1
ATOM 612 C C . ALA A 1 80 ? -4.356 -5.784 1.793 1.00 89.19 80 ALA A C 1
ATOM 614 O O . ALA A 1 80 ? -3.257 -6.152 1.392 1.00 89.19 80 ALA A O 1
ATOM 615 N N . TYR A 1 81 ? -5.500 -6.277 1.310 1.00 91.62 81 TYR A N 1
ATOM 616 C CA . TYR A 1 81 ? -5.529 -7.262 0.227 1.00 91.62 81 TYR A CA 1
ATOM 617 C C . TYR A 1 81 ? -4.886 -6.720 -1.049 1.00 91.62 81 TYR A C 1
ATOM 619 O O . TYR A 1 81 ? -4.069 -7.405 -1.660 1.00 91.62 81 TYR A O 1
ATOM 627 N N . VAL A 1 82 ? -5.198 -5.477 -1.420 1.00 89.94 82 VAL A N 1
ATOM 628 C CA . VAL A 1 82 ? -4.610 -4.852 -2.612 1.00 89.94 82 VAL A CA 1
ATOM 629 C C . VAL A 1 82 ? -3.093 -4.690 -2.455 1.00 89.94 82 VAL A C 1
ATOM 631 O O . VAL A 1 82 ? -2.349 -5.02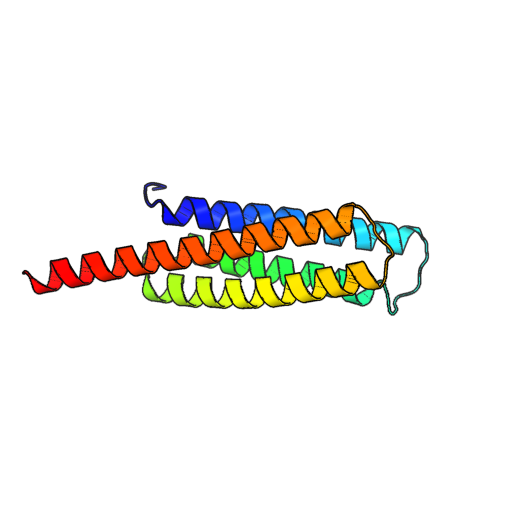3 -3.375 1.00 89.94 82 VAL A O 1
ATOM 634 N N . LEU A 1 83 ? -2.618 -4.281 -1.272 1.00 89.38 83 LEU A N 1
ATOM 635 C CA . LEU A 1 83 ? -1.186 -4.209 -0.954 1.00 89.38 83 LEU A CA 1
ATOM 636 C C . LEU A 1 83 ? -0.481 -5.570 -1.066 1.00 89.38 83 LEU A C 1
ATOM 638 O O . LEU A 1 83 ? 0.621 -5.629 -1.601 1.00 89.38 83 LEU A O 1
ATOM 642 N N . VAL A 1 84 ? -1.104 -6.664 -0.612 1.00 91.62 84 VAL A N 1
ATOM 643 C CA . VAL A 1 84 ? -0.548 -8.025 -0.764 1.00 91.62 84 VAL A CA 1
ATOM 644 C C . VAL A 1 84 ? -0.398 -8.391 -2.242 1.00 91.62 84 VAL A C 1
ATOM 646 O O . VAL A 1 84 ? 0.646 -8.904 -2.643 1.00 91.62 84 VAL A O 1
ATOM 649 N N . ILE A 1 85 ? -1.416 -8.106 -3.060 1.00 90.50 85 ILE A N 1
ATOM 650 C CA . ILE A 1 85 ? -1.396 -8.399 -4.501 1.00 90.50 85 ILE A CA 1
ATOM 651 C C . ILE A 1 85 ? -0.291 -7.598 -5.196 1.00 90.50 85 ILE A C 1
ATOM 653 O O . ILE A 1 85 ? 0.496 -8.162 -5.955 1.00 90.50 85 ILE A O 1
ATOM 657 N N . LEU A 1 86 ? -0.192 -6.299 -4.907 1.00 88.31 86 LEU A N 1
ATOM 658 C CA . LEU A 1 86 ? 0.867 -5.440 -5.435 1.00 88.31 86 LEU A CA 1
ATOM 659 C C . LEU A 1 86 ? 2.262 -5.911 -4.990 1.00 88.31 86 LEU A C 1
ATOM 661 O O . LEU A 1 86 ? 3.195 -5.863 -5.788 1.00 88.31 86 LEU A O 1
ATOM 665 N N . LEU A 1 87 ? 2.414 -6.403 -3.753 1.00 89.69 87 LEU A N 1
ATOM 666 C CA . LEU A 1 87 ? 3.695 -6.913 -3.253 1.00 89.69 87 LEU A CA 1
ATOM 667 C C . LEU A 1 87 ? 4.090 -8.165 -4.040 1.00 89.69 87 LEU A C 1
ATOM 669 O O . LEU A 1 87 ? 5.204 -8.233 -4.555 1.00 89.69 87 LEU A O 1
ATOM 673 N N . GLY A 1 88 ? 3.158 -9.106 -4.217 1.00 87.56 88 GLY A N 1
ATOM 674 C CA . GLY A 1 88 ? 3.369 -10.297 -5.042 1.00 87.56 88 GLY A CA 1
ATOM 675 C C . GLY A 1 88 ? 3.733 -9.956 -6.489 1.00 87.56 88 GLY A C 1
ATOM 676 O O . GLY A 1 88 ? 4.672 -10.528 -7.041 1.00 87.56 88 GLY A O 1
ATOM 677 N N . LEU A 1 89 ? 3.058 -8.967 -7.081 1.00 85.94 89 LEU A N 1
ATOM 678 C CA . LEU A 1 89 ? 3.361 -8.493 -8.431 1.00 85.94 89 LEU A CA 1
ATOM 679 C C . LEU A 1 89 ? 4.750 -7.840 -8.514 1.00 85.94 89 LEU A C 1
ATOM 681 O O . LEU A 1 89 ? 5.491 -8.097 -9.461 1.00 85.94 89 LEU A O 1
ATOM 685 N N . SER A 1 90 ? 5.137 -7.045 -7.512 1.00 83.81 90 SER A N 1
ATOM 686 C CA . SER A 1 90 ? 6.464 -6.417 -7.450 1.00 83.81 90 SER A CA 1
ATOM 687 C C . SER A 1 90 ? 7.591 -7.448 -7.320 1.00 83.81 90 SER A C 1
ATOM 689 O O . SER A 1 90 ? 8.620 -7.324 -7.985 1.00 83.81 90 SER A O 1
ATOM 691 N N . LEU A 1 91 ? 7.372 -8.514 -6.543 1.00 85.50 91 LEU A N 1
ATOM 692 C CA . LEU A 1 91 ? 8.302 -9.637 -6.415 1.00 85.50 91 LEU A CA 1
ATOM 693 C C . LEU A 1 91 ? 8.425 -10.406 -7.731 1.00 85.50 91 LEU A C 1
ATOM 695 O O . LEU A 1 91 ? 9.535 -10.693 -8.172 1.00 85.50 91 LEU A O 1
ATOM 699 N N . TYR A 1 92 ? 7.301 -10.676 -8.398 1.00 84.56 92 TYR A N 1
ATOM 700 C CA . TYR A 1 92 ? 7.297 -11.320 -9.709 1.00 84.56 92 TYR A CA 1
ATOM 701 C C . TYR A 1 92 ? 8.081 -10.501 -10.745 1.00 84.56 92 TYR A C 1
ATOM 703 O O . TYR A 1 92 ? 8.953 -11.032 -11.434 1.00 84.56 92 TYR A O 1
ATOM 711 N N . LEU A 1 93 ? 7.853 -9.187 -10.805 1.00 78.06 93 LEU A N 1
ATOM 712 C CA . LEU A 1 93 ? 8.589 -8.289 -11.699 1.00 78.06 93 LEU A CA 1
ATOM 713 C C . LEU A 1 93 ? 10.090 -8.238 -11.380 1.00 78.06 93 LEU A C 1
ATOM 715 O O . LEU A 1 93 ? 10.906 -8.214 -12.301 1.00 78.06 93 LEU A O 1
ATOM 719 N N . SER A 1 94 ? 10.449 -8.300 -10.095 1.00 78.62 94 SER A N 1
ATOM 720 C CA . SER A 1 94 ? 11.838 -8.383 -9.627 1.00 78.62 94 SER A CA 1
ATOM 721 C C . SER A 1 94 ? 12.552 -9.656 -10.091 1.00 78.62 94 SER A C 1
ATOM 723 O O . SER A 1 94 ? 13.744 -9.631 -10.388 1.00 78.62 94 SER A O 1
ATOM 725 N N . THR A 1 95 ? 11.831 -10.774 -10.224 1.00 75.62 95 THR A N 1
ATOM 726 C CA . THR A 1 95 ? 12.419 -12.007 -10.776 1.00 75.62 95 THR A CA 1
ATOM 727 C C . THR A 1 95 ? 12.632 -11.953 -12.289 1.00 75.62 95 THR A C 1
ATOM 729 O O . THR A 1 95 ? 13.578 -12.559 -12.784 1.00 75.62 95 THR A O 1
ATOM 732 N N . GLN A 1 96 ? 11.795 -11.217 -13.031 1.00 72.06 96 GLN A N 1
ATOM 733 C CA . GLN A 1 96 ? 11.928 -11.101 -14.488 1.00 72.06 96 GLN A CA 1
ATOM 734 C C . GLN A 1 96 ? 12.995 -10.095 -14.921 1.00 72.06 96 GLN A C 1
ATOM 736 O O . GLN A 1 96 ? 13.665 -10.298 -15.931 1.00 72.06 96 GLN A O 1
ATOM 741 N N . ARG A 1 97 ? 13.146 -8.998 -14.180 1.00 66.50 97 ARG A N 1
ATOM 742 C CA . ARG A 1 97 ? 14.189 -8.000 -14.412 1.00 66.50 97 ARG A CA 1
ATOM 743 C C . ARG A 1 97 ? 15.253 -8.176 -13.348 1.00 66.50 97 ARG A C 1
ATOM 745 O O . ARG A 1 97 ? 15.058 -7.728 -12.224 1.00 66.50 97 ARG A O 1
ATOM 752 N N . GLN A 1 98 ? 16.348 -8.856 -13.687 1.00 53.03 98 GLN A N 1
ATOM 753 C CA . GLN A 1 98 ? 17.465 -9.098 -12.770 1.00 53.03 98 GLN A CA 1
ATOM 754 C C . GLN A 1 98 ? 17.855 -7.821 -12.003 1.00 53.03 98 GLN A C 1
ATOM 756 O O . GLN A 1 98 ? 18.503 -6.933 -12.543 1.00 53.03 98 GLN A O 1
ATOM 761 N N . LYS A 1 99 ? 17.473 -7.773 -10.720 1.00 55.09 99 LYS A N 1
ATOM 762 C CA . LYS A 1 99 ? 18.019 -6.902 -9.666 1.00 55.09 99 LYS A CA 1
ATOM 763 C C . LYS A 1 99 ? 18.162 -5.416 -10.029 1.00 55.09 99 LYS A C 1
ATOM 765 O O . LYS A 1 99 ? 19.202 -4.818 -9.759 1.00 55.09 99 LYS A O 1
ATOM 770 N N . GLU A 1 100 ? 17.110 -4.776 -10.533 1.00 66.31 100 GLU A N 1
ATOM 771 C CA . GLU A 1 100 ? 17.084 -3.311 -10.483 1.00 66.31 100 GLU A CA 1
ATOM 772 C C . GLU A 1 100 ? 16.809 -2.839 -9.050 1.00 66.31 100 GLU A C 1
ATOM 774 O O . GLU A 1 100 ? 15.860 -3.268 -8.388 1.00 66.31 100 GLU A O 1
ATOM 779 N N . THR A 1 101 ? 17.635 -1.918 -8.560 1.00 70.19 101 THR A N 1
ATOM 780 C CA . THR A 1 101 ? 17.502 -1.312 -7.226 1.00 70.19 101 THR A CA 1
ATOM 781 C C . THR A 1 101 ? 16.117 -0.697 -7.008 1.00 70.19 101 THR A C 1
ATOM 783 O O . THR A 1 101 ? 15.564 -0.793 -5.915 1.00 70.19 101 THR A O 1
ATOM 786 N N . GLN A 1 102 ? 15.499 -0.150 -8.058 1.00 70.81 102 GLN A N 1
ATOM 787 C CA . GLN A 1 102 ? 14.147 0.420 -8.019 1.00 70.81 102 GLN A CA 1
ATOM 788 C C . GLN A 1 102 ? 13.054 -0.615 -7.692 1.00 70.81 102 GLN A C 1
ATOM 790 O O . GLN A 1 102 ? 12.083 -0.300 -6.996 1.00 70.81 102 GLN A O 1
ATOM 795 N N . LEU A 1 103 ? 13.221 -1.863 -8.143 1.00 72.50 103 LEU A N 1
ATOM 796 C CA . LEU A 1 103 ? 12.289 -2.961 -7.872 1.00 72.50 103 LEU A CA 1
ATOM 797 C C . LEU A 1 103 ? 12.382 -3.432 -6.417 1.00 72.50 103 LEU A C 1
ATOM 799 O O . LEU A 1 103 ? 11.358 -3.622 -5.759 1.00 72.50 103 LEU A O 1
ATOM 803 N N . LEU A 1 104 ? 13.604 -3.536 -5.887 1.00 78.00 104 LEU A N 1
ATOM 804 C CA . LEU A 1 104 ? 13.839 -3.844 -4.472 1.00 78.00 104 LEU A CA 1
ATOM 805 C C . LEU A 1 104 ? 13.266 -2.755 -3.558 1.00 78.00 104 LEU A C 1
ATOM 807 O O . LEU A 1 104 ? 12.591 -3.070 -2.579 1.00 78.00 104 LEU A O 1
ATOM 811 N N . MET A 1 105 ? 13.467 -1.483 -3.915 1.00 79.19 105 MET A N 1
ATOM 812 C CA . MET A 1 105 ? 12.888 -0.356 -3.182 1.00 79.19 105 MET A CA 1
ATOM 813 C C . MET A 1 105 ? 11.362 -0.425 -3.180 1.00 79.19 105 MET A C 1
ATOM 815 O O . MET A 1 105 ? 10.756 -0.350 -2.116 1.00 79.19 105 MET A O 1
ATOM 819 N N . SER A 1 106 ? 10.730 -0.656 -4.334 1.00 81.31 106 SER A N 1
ATOM 820 C CA . SER A 1 106 ? 9.267 -0.786 -4.423 1.00 81.31 106 SER A CA 1
ATOM 821 C C . SER A 1 106 ? 8.730 -1.894 -3.518 1.00 81.31 106 SER A C 1
ATOM 823 O O . SER A 1 106 ? 7.735 -1.692 -2.824 1.00 81.31 106 SER A O 1
ATOM 825 N N . CYS A 1 107 ? 9.415 -3.039 -3.471 1.00 85.69 107 CYS A N 1
ATOM 826 C CA . CYS A 1 107 ? 9.029 -4.160 -2.620 1.00 85.69 107 CYS A CA 1
ATOM 827 C C . CYS A 1 107 ? 9.155 -3.828 -1.122 1.00 85.69 107 CYS A C 1
ATOM 829 O O . CYS A 1 107 ? 8.256 -4.148 -0.342 1.00 85.69 107 CYS A O 1
ATOM 831 N N . LEU A 1 108 ? 10.239 -3.158 -0.711 1.00 87.00 108 LEU A N 1
ATOM 832 C CA . LEU A 1 108 ? 10.440 -2.718 0.675 1.00 87.00 108 LEU A CA 1
ATOM 833 C C . LEU A 1 108 ? 9.412 -1.659 1.089 1.00 87.00 108 LEU A C 1
ATOM 835 O O . LEU A 1 108 ? 8.811 -1.777 2.157 1.00 87.00 108 LEU A O 1
ATOM 839 N N . LEU A 1 109 ? 9.159 -0.663 0.233 1.00 86.56 109 LEU A N 1
ATOM 840 C CA . LEU A 1 109 ? 8.122 0.344 0.469 1.00 86.56 109 LEU A CA 1
ATOM 841 C C . LEU A 1 109 ? 6.748 -0.308 0.636 1.00 86.56 109 LEU A C 1
ATOM 843 O O . LEU A 1 109 ? 5.996 0.075 1.532 1.00 86.56 109 LEU A O 1
ATOM 847 N N . LEU A 1 110 ? 6.426 -1.317 -0.177 1.00 88.38 110 LEU A N 1
ATOM 848 C CA . LEU A 1 110 ? 5.152 -2.013 -0.057 1.00 88.38 110 LEU A CA 1
ATOM 849 C C . LEU A 1 110 ? 5.042 -2.870 1.199 1.00 88.38 110 LEU A C 1
ATOM 851 O O . LEU A 1 110 ? 3.973 -2.915 1.807 1.00 88.38 110 LEU A O 1
ATOM 855 N N . ALA A 1 111 ? 6.132 -3.513 1.617 1.00 88.50 111 ALA A N 1
ATOM 856 C CA . ALA A 1 111 ? 6.174 -4.244 2.877 1.00 88.50 111 ALA A CA 1
ATOM 857 C C . ALA A 1 111 ? 5.919 -3.303 4.068 1.00 88.50 111 ALA A C 1
ATOM 859 O O . ALA A 1 111 ? 5.111 -3.615 4.946 1.00 88.50 111 ALA A O 1
ATOM 860 N N . ILE A 1 112 ? 6.537 -2.117 4.059 1.00 88.56 112 ILE A N 1
ATOM 861 C CA . ILE A 1 112 ? 6.321 -1.075 5.073 1.00 88.56 112 ILE A CA 1
ATOM 862 C C . ILE A 1 112 ? 4.876 -0.559 5.026 1.00 88.56 112 ILE A C 1
ATOM 864 O O . ILE A 1 112 ? 4.230 -0.443 6.069 1.00 88.56 112 ILE A O 1
ATOM 868 N N . ALA A 1 113 ? 4.334 -0.300 3.833 1.00 88.19 113 ALA A N 1
ATOM 869 C CA . ALA A 1 113 ? 2.947 0.128 3.657 1.00 88.19 113 ALA A CA 1
ATOM 870 C C . ALA A 1 113 ? 1.962 -0.919 4.197 1.00 88.19 113 ALA A C 1
ATOM 872 O O . ALA A 1 113 ? 1.006 -0.586 4.895 1.00 88.19 113 ALA A O 1
ATOM 873 N N . LEU A 1 114 ? 2.216 -2.199 3.936 1.00 90.19 114 LEU A N 1
ATOM 874 C CA . LEU A 1 114 ? 1.398 -3.300 4.427 1.00 90.19 114 LEU A CA 1
ATOM 875 C C . LEU A 1 114 ? 1.450 -3.399 5.954 1.00 90.19 114 LEU A C 1
ATOM 877 O O . LEU A 1 114 ? 0.398 -3.472 6.594 1.00 90.19 114 LEU A O 1
ATOM 881 N N . ALA A 1 115 ? 2.642 -3.323 6.550 1.00 89.06 115 ALA A N 1
ATOM 882 C CA . ALA A 1 115 ? 2.803 -3.303 8.001 1.00 89.06 115 ALA A CA 1
ATOM 883 C C . ALA A 1 115 ? 2.065 -2.110 8.638 1.00 89.06 115 ALA A C 1
ATOM 885 O O . ALA A 1 115 ? 1.302 -2.291 9.591 1.00 89.06 115 ALA A O 1
ATOM 886 N N . SER A 1 116 ? 2.213 -0.910 8.069 1.00 87.12 116 SER A N 1
ATOM 887 C CA . SER A 1 116 ? 1.514 0.295 8.530 1.00 87.12 116 SER A CA 1
ATOM 888 C C . SER A 1 116 ? -0.009 0.158 8.414 1.00 87.12 116 SER A C 1
ATOM 890 O O . SER A 1 116 ? -0.739 0.482 9.352 1.00 87.12 116 SER A O 1
ATOM 892 N N . ASN A 1 117 ? -0.514 -0.413 7.317 1.00 89.38 117 ASN A N 1
ATOM 893 C CA . ASN A 1 117 ? -1.947 -0.626 7.121 1.00 89.38 117 ASN A CA 1
ATOM 894 C C . ASN A 1 117 ? -2.529 -1.630 8.138 1.00 89.38 117 ASN A C 1
ATOM 896 O O . ASN A 1 117 ? -3.628 -1.441 8.667 1.00 89.38 117 ASN A O 1
ATOM 900 N N . LEU A 1 118 ? -1.777 -2.681 8.482 1.00 88.06 118 LEU A N 1
ATOM 901 C CA . LEU A 1 118 ? -2.161 -3.619 9.541 1.00 88.06 118 LEU A CA 1
ATOM 902 C C . LEU A 1 118 ? -2.177 -2.953 10.925 1.00 88.06 118 LEU A C 1
ATOM 904 O O . LEU A 1 118 ? -3.097 -3.200 11.712 1.00 88.06 118 LEU A O 1
ATOM 908 N N . LEU A 1 119 ? -1.196 -2.097 11.220 1.00 85.94 119 LEU A N 1
ATOM 909 C CA . LEU A 1 119 ? -1.152 -1.322 12.461 1.00 85.94 119 LEU A CA 1
ATOM 910 C C . LEU A 1 119 ? -2.329 -0.344 12.551 1.00 85.94 119 LEU A C 1
ATOM 912 O O . LEU A 1 119 ? -3.014 -0.326 13.576 1.00 85.94 119 LEU A O 1
ATOM 916 N N . ALA A 1 120 ? -2.646 0.368 11.466 1.00 84.56 120 ALA A N 1
ATOM 917 C CA . ALA A 1 120 ? -3.817 1.239 11.380 1.00 84.56 120 ALA A CA 1
ATOM 918 C C . ALA A 1 120 ? -5.107 0.466 11.698 1.00 84.56 120 ALA A C 1
ATOM 920 O O . ALA A 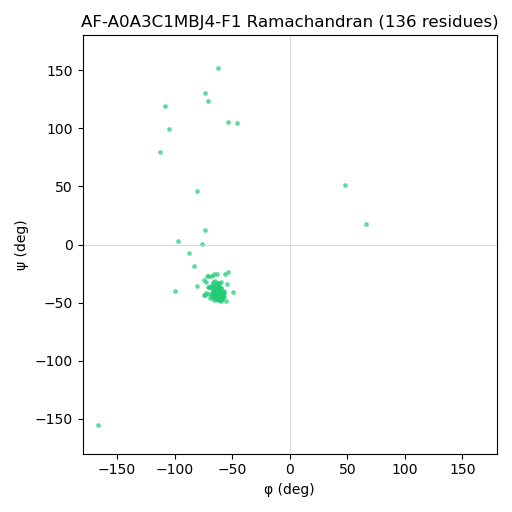1 120 ? -5.876 0.862 12.576 1.00 84.56 120 ALA A O 1
ATOM 921 N N . ASN A 1 121 ? -5.297 -0.701 11.072 1.00 86.81 121 ASN A N 1
ATOM 922 C CA . ASN A 1 121 ? -6.444 -1.576 11.326 1.00 86.81 121 ASN A CA 1
ATOM 923 C C . ASN A 1 121 ? -6.522 -2.040 12.788 1.00 86.81 121 ASN A C 1
ATOM 925 O O . ASN A 1 121 ? -7.615 -2.126 13.359 1.00 86.81 121 ASN A O 1
ATOM 929 N N . ARG A 1 122 ? -5.380 -2.331 13.425 1.00 86.50 122 ARG A N 1
ATOM 930 C CA . ARG A 1 122 ? -5.333 -2.690 14.851 1.00 86.50 122 ARG A CA 1
ATOM 931 C C . ARG A 1 122 ? -5.714 -1.518 15.753 1.00 86.50 122 ARG A C 1
ATOM 933 O O . ARG A 1 122 ? -6.481 -1.733 16.693 1.00 86.50 122 ARG A O 1
ATOM 940 N N . CYS A 1 123 ? -5.235 -0.310 15.467 1.00 83.25 123 CYS A N 1
ATOM 941 C CA . CYS A 1 123 ? -5.606 0.900 16.202 1.00 83.25 123 CYS A CA 1
ATOM 942 C C . CYS A 1 123 ? -7.112 1.189 16.087 1.00 83.25 123 CYS A C 1
ATOM 944 O O . CYS A 1 123 ? -7.765 1.347 17.116 1.00 83.25 123 CYS A O 1
ATOM 946 N N . ILE A 1 124 ? -7.690 1.120 14.878 1.00 82.69 124 ILE A N 1
ATOM 947 C CA . ILE A 1 124 ? -9.134 1.335 14.658 1.00 82.69 124 ILE A CA 1
ATOM 948 C C . ILE A 1 124 ? -9.974 0.323 15.462 1.00 82.69 124 ILE A C 1
ATOM 950 O O . ILE A 1 124 ? -10.964 0.689 16.100 1.00 82.69 124 ILE A O 1
ATOM 954 N N . ARG A 1 125 ? -9.572 -0.960 15.488 1.00 84.19 125 ARG A N 1
ATOM 955 C CA . ARG A 1 125 ? -10.276 -2.002 16.266 1.00 84.19 125 ARG A CA 1
ATOM 956 C C . ARG A 1 125 ? -10.233 -1.746 17.768 1.00 84.19 125 ARG A C 1
ATOM 958 O O . ARG A 1 125 ? -11.226 -2.005 18.445 1.00 84.19 125 ARG A O 1
ATOM 965 N N . LYS A 1 126 ? -9.093 -1.294 18.299 1.00 83.62 126 LYS A N 1
ATOM 966 C CA . LYS A 1 126 ? -8.961 -0.956 19.724 1.00 83.62 126 LYS A CA 1
ATOM 967 C C . LYS A 1 126 ? -9.874 0.220 20.082 1.00 83.62 126 LYS A C 1
ATOM 969 O O . LYS A 1 126 ? -10.651 0.103 21.027 1.00 83.62 126 LYS A O 1
ATOM 974 N N . ASP A 1 127 ? -9.870 1.269 19.264 1.00 83.94 127 ASP A N 1
ATOM 975 C CA . ASP A 1 127 ? -10.732 2.444 19.430 1.00 83.94 127 ASP A CA 1
ATOM 976 C C . ASP A 1 127 ? -12.228 2.093 19.395 1.00 83.94 127 ASP A C 1
ATOM 978 O O . ASP A 1 127 ? -13.021 2.649 20.157 1.00 83.94 127 ASP A O 1
ATOM 982 N N . GLU A 1 128 ? -12.655 1.191 18.504 1.00 82.75 128 GLU A N 1
ATOM 983 C CA . GLU A 1 128 ? -14.055 0.748 18.441 1.00 82.75 128 GLU A CA 1
ATOM 984 C C . GLU A 1 128 ? -14.460 -0.055 19.686 1.00 82.75 128 GLU A C 1
ATOM 986 O O . GLU A 1 128 ? -15.572 0.112 20.189 1.00 82.75 128 GLU A O 1
ATOM 991 N N . LYS A 1 129 ? -13.567 -0.904 20.211 1.00 82.56 129 LYS A N 1
ATOM 992 C CA . LYS A 1 129 ? -13.833 -1.673 21.434 1.00 82.56 129 LYS A CA 1
ATOM 993 C C . LYS A 1 129 ? -14.038 -0.755 22.636 1.00 82.56 129 LYS A C 1
ATOM 995 O O . LYS A 1 129 ? -15.021 -0.937 23.345 1.00 82.56 129 LYS A O 1
ATOM 1000 N N . LEU A 1 130 ? -13.166 0.237 22.830 1.00 78.44 130 LEU A N 1
ATOM 1001 C CA . LEU A 1 130 ? -13.243 1.180 23.955 1.00 78.44 130 LEU A CA 1
ATOM 1002 C C . LEU A 1 130 ? -14.576 1.940 23.991 1.00 78.44 130 LEU A C 1
ATOM 1004 O O . LEU A 1 130 ? -15.194 2.041 25.047 1.00 78.44 130 LEU A O 1
ATOM 1008 N N . VAL A 1 131 ? -15.071 2.393 22.836 1.00 78.19 131 VAL A N 1
ATOM 1009 C CA . VAL A 1 131 ? -16.372 3.082 22.767 1.00 78.19 131 VAL A CA 1
ATOM 1010 C C . VAL A 1 131 ? -17.528 2.158 23.135 1.00 78.19 131 VAL A C 1
ATOM 1012 O O . VAL A 1 131 ? -18.366 2.538 23.944 1.00 78.19 131 VAL A O 1
ATOM 1015 N N . LYS A 1 132 ? -17.527 0.913 22.646 1.00 78.56 132 LYS A N 1
ATOM 1016 C CA . LYS A 1 132 ? -18.549 -0.081 23.021 1.00 78.56 132 LYS A CA 1
ATOM 1017 C C . LYS A 1 132 ? -18.498 -0.481 24.495 1.00 78.56 132 LYS A C 1
ATOM 1019 O O . LYS A 1 132 ? -19.479 -1.002 25.013 1.00 78.56 132 LYS A O 1
ATOM 1024 N N . PHE A 1 133 ? -17.343 -0.369 25.151 1.00 76.56 133 PHE A N 1
ATOM 1025 C CA . PHE A 1 133 ? -17.246 -0.589 26.596 1.00 76.56 133 PHE A CA 1
ATOM 1026 C C . PHE A 1 133 ? -17.838 0.593 27.369 1.00 76.56 133 PHE A C 1
ATOM 1028 O O . PHE A 1 133 ? -18.622 0.364 28.281 1.00 76.56 133 PHE A O 1
ATOM 1035 N N . SER A 1 134 ? -17.552 1.833 26.958 1.00 76.38 134 SER A N 1
ATOM 1036 C CA . SER A 1 134 ? -18.147 3.031 27.569 1.00 76.38 134 SER A CA 1
ATOM 1037 C C . SER A 1 134 ? -19.669 3.093 27.409 1.00 76.38 134 SER A C 1
ATOM 1039 O O . SER A 1 134 ? -20.341 3.518 28.339 1.00 76.38 134 SER A O 1
ATOM 1041 N N . GLU A 1 135 ? -20.215 2.670 26.265 1.00 81.50 135 GLU A N 1
ATOM 1042 C CA . GLU A 1 135 ? -21.670 2.620 26.039 1.00 81.50 135 GLU A CA 1
ATOM 1043 C C . GLU A 1 135 ? -22.378 1.574 26.910 1.00 81.50 135 GLU A C 1
ATOM 1045 O O . GLU A 1 135 ? -23.549 1.743 27.207 1.00 81.50 135 GLU A O 1
ATOM 1050 N N . ARG A 1 136 ? -21.686 0.504 27.326 1.00 80.00 136 ARG A N 1
ATOM 1051 C CA . ARG A 1 136 ? -22.263 -0.559 28.171 1.00 80.00 136 ARG A CA 1
ATOM 1052 C C . ARG A 1 136 ? -22.273 -0.234 29.666 1.00 80.00 136 ARG A C 1
ATOM 1054 O O . ARG A 1 136 ? -22.961 -0.912 30.414 1.00 80.00 136 ARG A O 1
ATOM 1061 N N . MET A 1 137 ? -21.467 0.735 30.094 1.00 71.69 137 MET A N 1
ATOM 1062 C CA . MET A 1 137 ? -21.375 1.183 31.492 1.00 71.69 137 MET A CA 1
ATOM 1063 C C . MET A 1 137 ? -22.392 2.279 31.834 1.00 71.69 137 MET A C 1
ATOM 1065 O O . MET A 1 137 ? -22.466 2.698 32.986 1.00 71.69 137 MET A O 1
ATOM 1069 N N . ARG A 1 138 ? -23.099 2.788 30.826 1.00 67.62 138 ARG A N 1
ATOM 1070 C CA . ARG A 1 138 ? -24.093 3.849 30.938 1.00 67.62 138 ARG A CA 1
ATOM 1071 C C . ARG A 1 138 ? -25.485 3.242 30.865 1.00 67.62 138 ARG A C 1
ATOM 1073 O O . ARG A 1 138 ? -26.369 3.800 31.542 1.00 67.62 138 ARG A O 1
#